Protein AF-A0A059BK47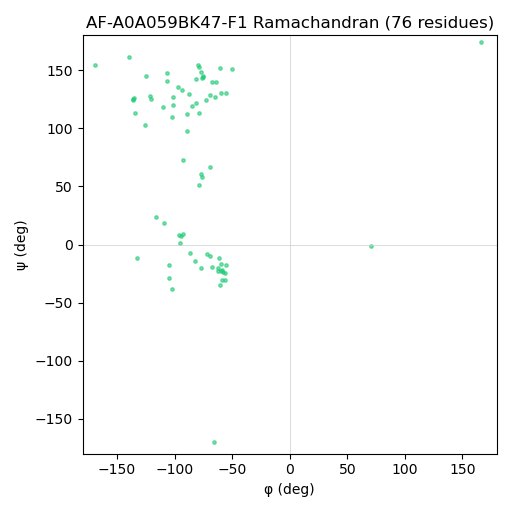-F1 (afdb_monomer)

Solvent-accessible surface area (backbone atoms only — not comparable to full-atom values): 4213 Å² total; per-residue (Å²): 121,80,46,63,52,58,61,70,62,23,70,44,38,77,42,37,73,48,76,39,64,66,36,52,48,40,29,51,37,70,36,52,32,46,25,53,47,30,41,36,41,35,40,38,30,28,82,91,40,64,26,36,38,42,86,29,61,84,59,26,39,92,75,46,46,74,42,69,42,82,35,67,44,77,49,76,84,129

InterPro domains:
  IPR032675 Leucine-rich repeat domain superfamily [G3DSA:3.80.10.10] (1-77)
  IPR055414 Disease resistance R13L4/SHOC-2-like, LRR domain [PF23598] (6-68)

Sequence (78 aa):
MRGNLTKSMGDLVHLRYLSLVGSAFEGLPQSMGNLICMDVLDLQGNLH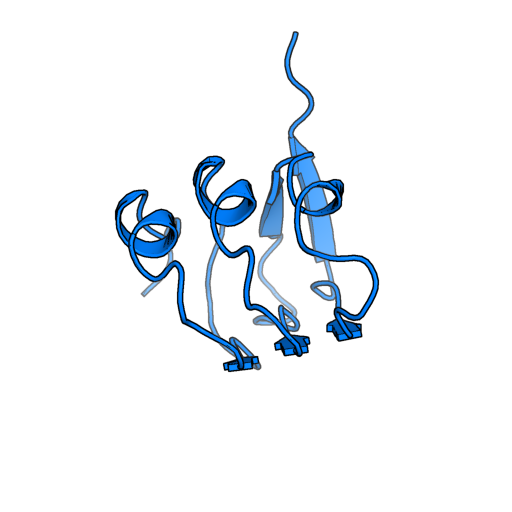VRVTVPNVLWKIRRSMHLHLPFNFAIKEKF

Secondary structure (DSSP, 8-state):
---BPPGGGGG-TT--EEE-TT----B--GGGGG-TT-SEEE----TTS-EEEETTGGGS-TT-EEEPPSSEEEE---

Radius of gyration: 11.57 Å; Cα contacts (8 Å, |Δi|>4): 179; chains: 1; bounding box: 26×29×32 Å

pLDDT: mean 89.1, std 10.18, range [43.19, 96.31]

Mean predicted aligned error: 4.08 Å

Organism: Eucalyptus grandis (NCBI:txid71139)

Structure (mmCIF, N/CA/C/O backbone):
data_AF-A0A059BK47-F1
#
_entry.id   AF-A0A059BK47-F1
#
loop_
_atom_site.group_PDB
_atom_site.id
_atom_site.type_symbol
_atom_site.label_atom_id
_atom_site.label_alt_id
_atom_site.label_comp_id
_atom_site.label_asym_id
_atom_site.label_entity_id
_atom_site.label_seq_id
_atom_site.pdbx_PDB_ins_code
_atom_site.Cartn_x
_atom_site.Cartn_y
_atom_site.Cartn_z
_atom_site.occupancy
_atom_site.B_iso_or_equiv
_atom_site.auth_seq_id
_atom_site.auth_comp_id
_atom_site.auth_asym_id
_atom_site.auth_atom_id
_atom_site.pdbx_PDB_model_num
ATOM 1 N N . MET A 1 1 ? 0.586 -7.494 -16.152 1.00 48.53 1 MET A N 1
ATOM 2 C CA . MET A 1 1 ? 0.450 -6.025 -16.277 1.00 48.53 1 MET A CA 1
ATOM 3 C C . MET A 1 1 ? 1.443 -5.394 -15.318 1.00 48.53 1 MET A C 1
ATOM 5 O O . MET A 1 1 ? 1.492 -5.862 -14.191 1.00 48.53 1 MET A O 1
ATOM 9 N N . ARG A 1 2 ? 2.255 -4.429 -15.767 1.00 64.25 2 ARG A N 1
ATOM 10 C CA . ARG A 1 2 ? 3.131 -3.615 -14.907 1.00 64.25 2 ARG A CA 1
ATOM 11 C C . ARG A 1 2 ? 2.424 -2.298 -14.610 1.00 64.25 2 ARG A C 1
ATOM 13 O O . ARG A 1 2 ? 1.823 -1.726 -15.516 1.00 64.25 2 ARG A O 1
ATOM 20 N N . GLY A 1 3 ? 2.450 -1.858 -13.359 1.00 80.25 3 GLY A N 1
ATOM 21 C CA . GLY A 1 3 ? 1.841 -0.592 -12.971 1.00 80.25 3 GLY A CA 1
ATOM 22 C C . GLY A 1 3 ? 1.681 -0.430 -11.466 1.00 80.25 3 GLY A C 1
ATOM 23 O O . GLY A 1 3 ? 1.953 -1.341 -10.679 1.00 80.25 3 GLY A O 1
ATOM 24 N N . ASN A 1 4 ? 1.241 0.762 -11.076 1.00 86.50 4 ASN A N 1
ATOM 25 C CA . ASN A 1 4 ? 0.954 1.090 -9.688 1.00 86.50 4 ASN A CA 1
ATOM 26 C C . ASN A 1 4 ? -0.426 0.580 -9.288 1.00 86.50 4 ASN A C 1
ATOM 28 O O . ASN A 1 4 ? -1.392 0.687 -10.045 1.00 86.50 4 ASN A O 1
ATOM 32 N N . LEU A 1 5 ? -0.520 0.104 -8.054 1.00 89.94 5 LEU A N 1
ATOM 33 C CA . LEU A 1 5 ? -1.797 -0.164 -7.421 1.00 89.94 5 LEU A CA 1
ATOM 34 C C . LEU A 1 5 ? -2.596 1.139 -7.243 1.00 89.94 5 LEU A C 1
ATOM 36 O O . LEU A 1 5 ? -2.049 2.203 -6.932 1.00 89.94 5 LEU A O 1
ATOM 40 N N . THR A 1 6 ? -3.905 1.064 -7.479 1.00 92.62 6 THR A N 1
ATOM 41 C CA . THR A 1 6 ? -4.784 2.236 -7.561 1.00 92.62 6 THR A CA 1
ATOM 42 C C . THR A 1 6 ? -5.162 2.775 -6.187 1.00 92.62 6 THR A C 1
ATOM 44 O O . THR A 1 6 ? -5.266 2.038 -5.209 1.00 92.62 6 THR A O 1
ATOM 47 N N . LYS A 1 7 ? -5.456 4.081 -6.111 1.00 92.50 7 LYS A N 1
ATOM 48 C CA . LYS A 1 7 ? -5.873 4.731 -4.855 1.00 92.50 7 LYS A CA 1
ATOM 49 C C . LYS A 1 7 ? -7.110 4.080 -4.217 1.00 92.50 7 LYS A C 1
ATOM 51 O O . LYS A 1 7 ? -7.176 4.054 -2.990 1.00 92.50 7 LYS A O 1
ATOM 56 N N . SER A 1 8 ? -8.012 3.513 -5.020 1.00 94.50 8 SER A N 1
ATOM 57 C CA . SER A 1 8 ? -9.219 2.812 -4.560 1.00 94.50 8 SER A CA 1
ATOM 58 C C . SER A 1 8 ? -8.943 1.603 -3.663 1.00 94.50 8 SER A C 1
ATOM 60 O O . SER A 1 8 ? -9.821 1.176 -2.925 1.00 94.50 8 SER A O 1
ATOM 62 N N . MET A 1 9 ? -7.716 1.066 -3.642 1.00 90.69 9 MET A N 1
ATOM 63 C CA . MET A 1 9 ? -7.365 0.023 -2.674 1.00 90.69 9 MET A CA 1
ATOM 64 C C . MET A 1 9 ? -7.532 0.482 -1.226 1.00 90.69 9 MET A C 1
ATOM 66 O O . MET A 1 9 ? -7.862 -0.334 -0.377 1.00 90.69 9 MET A O 1
ATOM 70 N N . GLY A 1 10 ? -7.343 1.773 -0.940 1.00 92.06 10 GLY A N 1
ATOM 71 C CA . GLY A 1 10 ? -7.550 2.316 0.403 1.00 92.06 10 GLY A CA 1
ATOM 72 C C . GLY A 1 10 ? -9.011 2.358 0.851 1.00 92.06 10 GLY A C 1
ATOM 73 O O . GLY A 1 10 ? -9.257 2.608 2.027 1.00 92.06 10 GLY A O 1
ATOM 74 N N . ASP A 1 11 ? -9.963 2.102 -0.050 1.00 96.31 11 ASP A N 1
ATOM 75 C CA . ASP A 1 11 ? -11.392 2.053 0.274 1.00 96.31 11 ASP A CA 1
ATOM 76 C C . ASP A 1 11 ? -11.789 0.687 0.858 1.00 96.31 11 ASP A C 1
ATOM 78 O O . ASP A 1 11 ? -12.843 0.539 1.475 1.00 96.31 11 ASP A O 1
ATOM 82 N N . LEU A 1 12 ? -10.915 -0.319 0.732 1.00 95.00 12 LEU A N 1
ATOM 83 C CA . LEU A 1 12 ? -11.093 -1.658 1.289 1.00 95.00 12 LEU A CA 1
ATOM 84 C C . LEU A 1 12 ? -10.772 -1.678 2.795 1.00 95.00 12 LEU A C 1
ATOM 86 O O . LEU A 1 12 ? -9.989 -2.496 3.269 1.00 95.00 12 LEU A O 1
ATOM 90 N N . VAL A 1 13 ? -11.373 -0.771 3.567 1.00 93.44 13 VAL A N 1
ATOM 91 C CA . VAL A 1 13 ? -11.056 -0.524 4.989 1.00 93.44 13 VAL A CA 1
ATOM 92 C C . VAL A 1 13 ? -11.233 -1.750 5.893 1.00 93.44 13 VAL A C 1
ATOM 94 O O . VAL A 1 13 ? -10.610 -1.828 6.950 1.00 93.44 13 VAL A O 1
ATOM 97 N N . HIS A 1 14 ? -12.044 -2.723 5.467 1.00 95.12 14 HIS A N 1
ATOM 98 C CA . HIS A 1 14 ? -12.287 -3.989 6.166 1.00 95.12 14 HIS A CA 1
ATOM 99 C C . HIS A 1 14 ? -11.414 -5.155 5.677 1.00 95.12 14 HIS A C 1
ATOM 101 O O . HIS A 1 14 ? -11.570 -6.274 6.169 1.00 95.12 14 HIS A O 1
ATOM 107 N N . LEU A 1 15 ? -10.519 -4.928 4.710 1.00 94.62 15 LEU A N 1
ATOM 108 C CA . LEU A 1 15 ? -9.633 -5.961 4.184 1.00 94.62 15 LEU A CA 1
ATOM 109 C C . LEU A 1 15 ? -8.664 -6.425 5.274 1.00 94.62 15 LEU A C 1
ATOM 111 O O . LEU A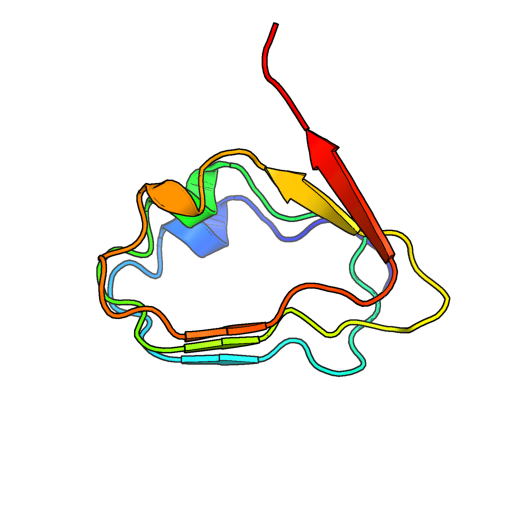 1 15 ? -7.978 -5.607 5.883 1.00 94.62 15 LEU A O 1
ATOM 115 N N . ARG A 1 16 ? -8.622 -7.742 5.495 1.00 94.75 16 ARG A N 1
ATOM 116 C CA . ARG A 1 16 ? -7.785 -8.382 6.523 1.00 94.75 16 ARG A CA 1
ATOM 117 C C . ARG A 1 16 ? -6.563 -9.093 5.958 1.00 94.75 16 ARG A C 1
ATOM 119 O O . ARG A 1 16 ? -5.552 -9.205 6.637 1.00 94.75 16 ARG A O 1
ATOM 126 N N . TYR A 1 17 ? -6.665 -9.577 4.725 1.00 95.44 17 TYR A N 1
ATOM 127 C CA . TYR A 1 17 ? -5.622 -10.352 4.071 1.00 95.44 17 TYR A CA 1
ATOM 128 C C . TYR A 1 17 ? -5.433 -9.850 2.644 1.00 95.44 17 TYR A C 1
ATOM 130 O O . TYR A 1 17 ? -6.388 -9.802 1.866 1.00 95.44 17 TYR A O 1
ATOM 138 N N . LEU A 1 18 ? -4.197 -9.505 2.299 1.00 93.88 18 LEU A N 1
ATOM 139 C CA . LEU A 1 18 ? -3.792 -9.194 0.937 1.00 93.88 18 LEU A CA 1
ATOM 140 C C . LEU A 1 18 ? -2.454 -9.868 0.645 1.00 93.88 18 LEU A C 1
ATOM 142 O O . LEU A 1 18 ? -1.470 -9.613 1.334 1.00 93.88 18 LEU A O 1
ATOM 146 N N . SER A 1 19 ? -2.418 -10.675 -0.413 1.00 95.00 19 SER A N 1
ATOM 147 C CA . SER A 1 19 ? -1.188 -11.253 -0.945 1.00 95.00 19 SER A CA 1
ATOM 148 C C . SER A 1 19 ? -1.006 -10.849 -2.401 1.00 95.00 19 SER A C 1
ATOM 150 O O . SER A 1 19 ? -1.910 -11.008 -3.221 1.00 95.00 19 SER A O 1
ATOM 152 N N . LEU A 1 20 ? 0.171 -10.308 -2.707 1.00 93.12 20 LEU A N 1
ATOM 153 C CA . LEU A 1 20 ? 0.610 -9.924 -4.048 1.00 93.12 20 LEU A CA 1
ATOM 154 C C . LEU A 1 20 ? 1.815 -10.756 -4.500 1.00 93.12 20 LEU A C 1
ATOM 156 O O . LEU A 1 20 ? 2.591 -10.322 -5.357 1.00 93.12 20 LEU A O 1
ATOM 160 N N . VAL A 1 21 ? 1.985 -11.947 -3.920 1.00 94.19 21 VAL A N 1
ATOM 161 C CA . VAL A 1 21 ? 3.131 -12.815 -4.197 1.00 94.19 21 VAL A CA 1
ATOM 162 C C . VAL A 1 21 ? 3.241 -13.098 -5.695 1.00 94.19 21 VAL A C 1
ATOM 164 O O . VAL A 1 21 ? 2.255 -13.419 -6.358 1.00 94.19 21 VAL A O 1
ATOM 167 N N . GLY A 1 22 ? 4.438 -12.917 -6.256 1.00 90.44 22 GLY A N 1
ATOM 168 C CA . GLY A 1 22 ? 4.710 -13.154 -7.680 1.00 90.44 22 GLY A CA 1
ATOM 169 C C . GLY A 1 22 ? 4.076 -12.145 -8.651 1.00 90.44 22 GLY A C 1
ATOM 170 O O . GLY A 1 22 ? 4.316 -12.228 -9.858 1.00 90.44 22 GLY A O 1
ATOM 171 N N . SER A 1 23 ? 3.319 -11.159 -8.157 1.00 92.06 23 SER A N 1
ATOM 172 C CA . SER A 1 23 ? 2.699 -10.125 -8.991 1.00 92.06 23 SER A CA 1
ATOM 173 C C . SER A 1 23 ? 3.716 -9.073 -9.442 1.00 92.06 23 SER A C 1
ATOM 175 O O . SER A 1 23 ? 4.607 -8.676 -8.692 1.00 92.06 23 SER A O 1
ATOM 177 N N . ALA A 1 24 ? 3.576 -8.581 -10.674 1.00 91.56 24 ALA A N 1
ATOM 178 C CA . ALA A 1 24 ? 4.452 -7.555 -11.246 1.00 91.56 24 ALA A CA 1
ATOM 179 C C . ALA A 1 24 ? 3.889 -6.136 -11.028 1.00 91.56 24 ALA A C 1
ATOM 181 O O . ALA A 1 24 ? 3.405 -5.512 -11.970 1.00 91.56 24 ALA A O 1
ATOM 182 N N . PHE A 1 25 ? 3.942 -5.625 -9.796 1.00 92.38 25 PHE A N 1
ATOM 183 C CA . PHE A 1 25 ? 3.518 -4.258 -9.458 1.00 92.38 25 PHE A CA 1
ATOM 184 C C . PHE A 1 25 ? 4.721 -3.355 -9.174 1.00 92.38 25 PHE A C 1
ATOM 186 O O . PHE A 1 25 ? 5.740 -3.812 -8.670 1.00 92.38 25 PHE A O 1
ATOM 193 N N . GLU A 1 26 ? 4.608 -2.069 -9.504 1.00 93.38 26 GLU A N 1
ATOM 194 C CA . GLU A 1 26 ? 5.726 -1.112 -9.409 1.00 93.38 26 GLU A CA 1
ATOM 195 C C . GLU A 1 26 ? 5.607 -0.170 -8.210 1.00 93.38 26 GLU A C 1
ATOM 197 O O . GLU A 1 26 ? 6.592 0.430 -7.776 1.00 93.38 26 GLU A O 1
ATOM 202 N N . GLY A 1 27 ? 4.417 -0.051 -7.626 1.00 92.62 27 GLY A N 1
ATOM 203 C CA . GLY A 1 27 ? 4.208 0.861 -6.518 1.00 92.62 27 GLY A CA 1
ATOM 204 C C . GLY A 1 27 ? 2.882 0.679 -5.808 1.00 92.62 27 GLY A C 1
ATOM 205 O O . GLY A 1 27 ? 1.891 0.211 -6.373 1.00 92.62 27 GLY A O 1
ATOM 206 N N . LEU A 1 28 ? 2.894 1.082 -4.544 1.00 93.44 28 LEU A N 1
ATOM 207 C CA . LEU A 1 28 ? 1.758 1.031 -3.639 1.00 93.44 28 LEU A CA 1
ATOM 208 C C . LEU A 1 28 ? 1.202 2.447 -3.401 1.00 93.44 28 LEU A C 1
ATOM 210 O O . LEU A 1 28 ? 1.972 3.408 -3.275 1.00 93.44 28 LEU A O 1
ATOM 214 N N . PRO A 1 29 ? -0.127 2.619 -3.327 1.00 93.50 29 PRO A N 1
ATOM 215 C CA . PRO A 1 29 ? 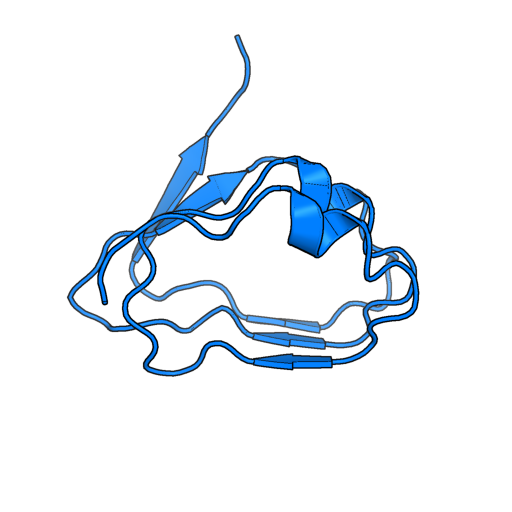-0.733 3.926 -3.148 1.00 93.50 29 PRO A CA 1
ATOM 216 C C . PRO A 1 29 ? -0.621 4.390 -1.693 1.00 93.50 29 PRO A C 1
ATOM 218 O O . PRO A 1 29 ? -0.720 3.611 -0.749 1.00 93.50 29 PRO A O 1
ATOM 221 N N . GLN A 1 30 ? -0.520 5.706 -1.500 1.00 93.69 30 GLN A N 1
ATOM 222 C CA . GLN A 1 30 ? -0.541 6.335 -0.169 1.00 93.69 30 GLN A CA 1
ATOM 223 C C . GLN A 1 30 ? -1.820 6.013 0.629 1.00 93.69 30 GLN A C 1
ATOM 225 O O . GLN A 1 30 ? -1.816 6.067 1.855 1.00 93.69 30 GLN A O 1
ATOM 230 N N . SER A 1 31 ? -2.912 5.659 -0.054 1.00 94.00 31 SER A N 1
ATOM 231 C CA . SER A 1 31 ? -4.176 5.270 0.568 1.00 94.00 31 SER A CA 1
ATOM 232 C C . SER A 1 31 ? -4.135 3.894 1.246 1.00 94.00 31 SER A C 1
ATOM 234 O O . SER A 1 31 ? -5.050 3.587 1.999 1.00 94.00 31 SER A O 1
ATOM 236 N N . MET A 1 32 ? -3.068 3.091 1.092 1.00 92.69 32 MET A N 1
ATOM 237 C CA . MET A 1 32 ? -2.908 1.847 1.872 1.00 92.69 32 MET A CA 1
ATOM 238 C C . MET A 1 32 ? -2.860 2.085 3.383 1.00 92.69 32 MET A C 1
ATOM 240 O O . MET A 1 32 ? -3.196 1.190 4.150 1.00 92.69 32 MET A O 1
ATOM 244 N N . GLY A 1 33 ? -2.508 3.297 3.823 1.00 91.62 33 GLY A N 1
ATOM 245 C CA . GLY A 1 33 ? -2.611 3.674 5.233 1.00 91.62 33 GLY A CA 1
ATOM 246 C C . GLY A 1 33 ? -4.042 3.631 5.794 1.00 91.62 33 GLY A C 1
ATOM 247 O O . GLY A 1 33 ? -4.199 3.706 7.006 1.00 91.62 33 GLY A O 1
ATOM 248 N N . ASN A 1 34 ? -5.069 3.502 4.944 1.00 94.44 34 ASN A N 1
ATOM 249 C CA . ASN A 1 34 ? -6.475 3.390 5.345 1.00 94.44 34 ASN A CA 1
ATOM 250 C C . ASN A 1 34 ? -6.914 1.947 5.650 1.00 94.44 34 ASN A C 1
ATOM 252 O O . ASN A 1 34 ? -8.034 1.740 6.114 1.00 94.44 34 ASN A O 1
ATOM 256 N N . LEU A 1 35 ? -6.066 0.945 5.394 1.00 92.94 35 LEU A N 1
ATOM 257 C CA . LEU A 1 35 ? -6.377 -0.476 5.592 1.00 92.94 35 LEU A CA 1
ATOM 258 C C . LEU A 1 35 ? -6.295 -0.861 7.078 1.00 92.94 35 LEU A C 1
ATOM 260 O O . LEU A 1 35 ? -5.484 -1.681 7.496 1.00 92.94 35 LEU A O 1
ATOM 264 N N . ILE A 1 36 ? -7.126 -0.224 7.901 1.00 90.06 36 ILE A N 1
ATOM 265 C CA . ILE A 1 36 ? -7.059 -0.276 9.367 1.00 90.06 36 ILE A CA 1
ATOM 266 C C . ILE A 1 36 ? -7.391 -1.651 9.964 1.00 90.06 36 ILE A C 1
ATOM 268 O O . ILE A 1 36 ? -7.028 -1.908 11.113 1.00 90.06 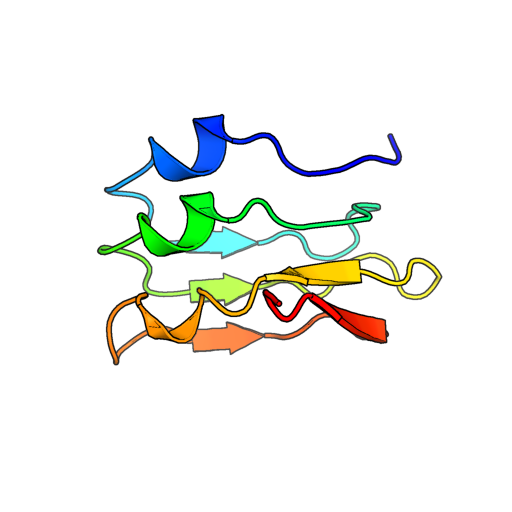36 ILE A O 1
ATOM 272 N N . CYS A 1 37 ? -8.071 -2.521 9.212 1.00 92.38 37 CYS A N 1
ATOM 273 C CA . CYS A 1 37 ? -8.410 -3.886 9.617 1.00 92.38 37 CYS A CA 1
ATOM 274 C C . CYS A 1 37 ? -7.428 -4.950 9.098 1.00 92.38 37 CYS A C 1
ATOM 276 O O . CYS A 1 37 ? -7.727 -6.132 9.227 1.00 92.38 37 CYS A O 1
ATOM 278 N N . MET A 1 38 ? -6.299 -4.564 8.499 1.00 94.31 38 MET A N 1
ATOM 279 C CA . MET A 1 38 ? -5.358 -5.520 7.915 1.00 94.31 38 MET A CA 1
ATOM 280 C C . MET A 1 38 ? -4.639 -6.350 8.989 1.00 94.31 38 MET A C 1
ATOM 282 O O . MET A 1 38 ? -4.017 -5.791 9.894 1.00 94.31 38 MET A O 1
ATOM 286 N N . ASP A 1 39 ? -4.666 -7.670 8.821 1.00 93.81 39 ASP A N 1
ATOM 287 C CA . ASP A 1 39 ? -3.946 -8.644 9.645 1.00 93.81 39 ASP A CA 1
ATOM 288 C C . ASP A 1 39 ? -2.689 -9.153 8.922 1.00 93.81 39 ASP A C 1
ATOM 290 O O . ASP A 1 39 ? -1.642 -9.327 9.541 1.00 93.81 39 ASP A O 1
ATOM 294 N N . VAL A 1 40 ? -2.756 -9.364 7.601 1.00 94.56 40 VAL A N 1
ATOM 295 C CA . VAL A 1 40 ? -1.628 -9.857 6.794 1.00 94.56 40 VAL A CA 1
ATOM 296 C C . VAL A 1 40 ? -1.513 -9.083 5.489 1.00 94.56 40 VAL A C 1
ATOM 298 O O . VAL A 1 40 ? -2.450 -9.043 4.689 1.00 94.56 40 VAL A O 1
ATOM 301 N N . LEU A 1 41 ? -0.328 -8.527 5.252 1.00 94.31 41 LEU A N 1
ATOM 302 C CA . LEU A 1 41 ? 0.039 -7.843 4.024 1.00 94.31 41 LEU A CA 1
ATOM 303 C C . LEU A 1 41 ? 1.315 -8.462 3.446 1.00 94.31 41 LEU A C 1
ATOM 305 O O . LEU A 1 41 ? 2.420 -8.189 3.917 1.00 94.31 41 LEU A O 1
ATOM 309 N N . ASP A 1 42 ? 1.159 -9.284 2.411 1.00 95.50 42 ASP A N 1
ATOM 310 C CA . ASP A 1 42 ? 2.274 -9.906 1.702 1.00 95.50 42 ASP A CA 1
ATOM 311 C C . ASP A 1 42 ? 2.549 -9.200 0.372 1.00 95.50 42 ASP A C 1
ATOM 313 O O . ASP A 1 42 ? 1.760 -9.261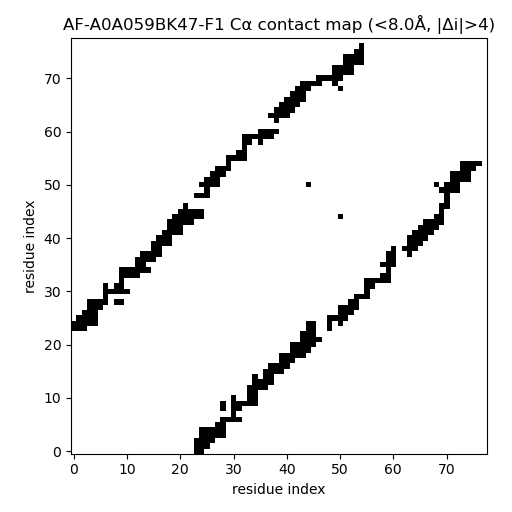 -0.575 1.00 95.50 42 ASP A O 1
ATOM 317 N N . LEU A 1 43 ? 3.681 -8.500 0.318 1.00 94.19 43 LEU A N 1
ATOM 318 C CA . LEU A 1 43 ? 4.116 -7.687 -0.812 1.00 94.19 43 LEU A CA 1
ATOM 319 C C . LEU A 1 43 ? 5.307 -8.302 -1.552 1.00 94.19 43 LEU A C 1
ATOM 321 O O . LEU A 1 43 ? 5.989 -7.579 -2.280 1.00 94.19 43 LEU A O 1
ATO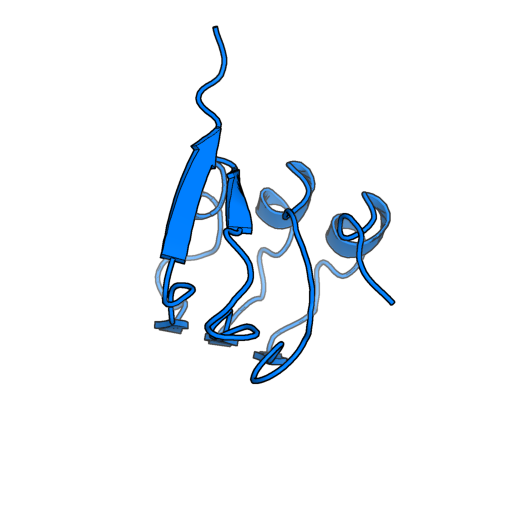M 325 N N . GLN A 1 44 ? 5.579 -9.601 -1.390 1.00 94.31 44 GLN A N 1
ATOM 326 C CA . GLN A 1 44 ? 6.656 -10.316 -2.091 1.00 94.31 44 GLN A CA 1
ATOM 327 C C . GLN A 1 44 ? 6.366 -10.468 -3.595 1.00 94.31 44 GLN A C 1
ATOM 329 O O . GLN A 1 44 ? 6.132 -11.558 -4.117 1.00 94.31 44 GLN A O 1
ATOM 334 N N . GLY A 1 45 ? 6.361 -9.344 -4.308 1.00 88.50 45 GLY A N 1
ATOM 335 C CA . GLY A 1 45 ? 6.120 -9.273 -5.740 1.00 88.50 45 GLY A CA 1
ATOM 336 C C . GLY A 1 45 ? 7.207 -9.954 -6.569 1.00 88.50 45 GLY A C 1
ATOM 337 O O . GLY A 1 45 ? 8.093 -10.649 -6.075 1.00 88.50 45 GLY A O 1
ATOM 338 N N . ASN A 1 46 ? 7.144 -9.746 -7.879 1.00 92.56 46 ASN A N 1
ATOM 339 C CA . ASN A 1 46 ? 8.120 -10.310 -8.799 1.00 92.56 46 ASN A CA 1
ATOM 340 C C . ASN A 1 46 ? 9.553 -9.831 -8.483 1.00 92.56 46 ASN A C 1
ATOM 342 O O . ASN A 1 46 ? 9.805 -8.631 -8.399 1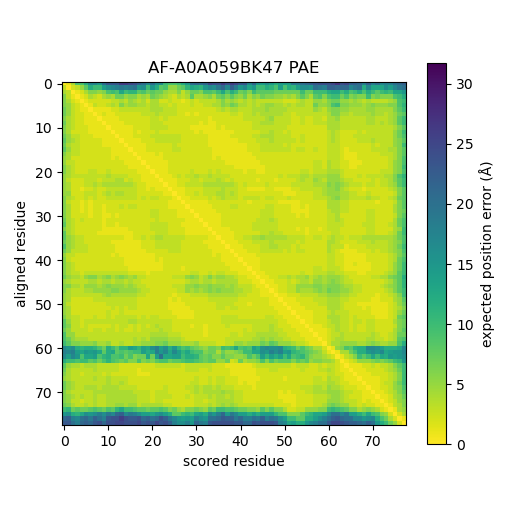.00 92.56 46 ASN A O 1
ATOM 346 N N . LEU A 1 47 ? 10.499 -10.773 -8.401 1.00 90.75 47 LEU A N 1
ATOM 347 C CA . LEU A 1 47 ? 11.915 -10.532 -8.079 1.00 90.75 47 LEU A CA 1
ATOM 348 C C . LEU A 1 47 ? 12.619 -9.527 -9.011 1.00 90.75 47 LEU A C 1
ATOM 350 O O . LEU A 1 47 ? 13.593 -8.896 -8.611 1.00 90.75 47 LEU A O 1
ATOM 354 N N . HIS A 1 48 ? 12.130 -9.363 -10.243 1.00 92.19 48 HIS A N 1
ATOM 355 C CA . HIS A 1 48 ? 12.727 -8.487 -11.256 1.00 92.19 48 HIS A CA 1
ATOM 356 C C . HIS A 1 48 ? 12.100 -7.086 -11.299 1.00 92.19 48 HIS A C 1
ATOM 358 O O . HIS A 1 48 ? 12.372 -6.320 -12.226 1.00 92.19 48 HIS A O 1
ATOM 364 N N . VAL A 1 49 ? 11.221 -6.751 -10.351 1.00 91.50 49 VAL A N 1
ATOM 365 C CA . VAL A 1 49 ? 10.544 -5.452 -10.292 1.00 91.50 49 VAL A CA 1
ATOM 366 C C . VAL A 1 49 ? 10.869 -4.769 -8.970 1.00 91.50 49 VAL A C 1
ATOM 368 O O . VAL A 1 49 ? 10.650 -5.323 -7.897 1.00 91.50 49 VAL A O 1
ATOM 371 N N . ARG A 1 50 ? 11.385 -3.539 -9.051 1.00 93.19 50 ARG A N 1
ATOM 372 C CA . ARG A 1 50 ? 11.585 -2.685 -7.879 1.00 93.19 50 ARG A CA 1
ATOM 373 C C . ARG A 1 50 ? 10.265 -2.014 -7.510 1.00 93.19 50 ARG A C 1
ATOM 375 O O . ARG A 1 50 ? 9.706 -1.277 -8.317 1.00 93.19 50 ARG A O 1
ATOM 382 N N . VAL A 1 51 ? 9.800 -2.238 -6.286 1.00 94.38 51 VAL A N 1
ATOM 383 C CA . VAL A 1 51 ? 8.529 -1.708 -5.781 1.00 94.38 51 VAL A CA 1
ATOM 384 C C . VAL A 1 51 ? 8.736 -0.390 -5.038 1.00 94.38 51 VAL A C 1
ATOM 386 O O . VAL A 1 51 ? 9.572 -0.284 -4.145 1.00 94.38 51 VAL A O 1
ATOM 389 N N . THR A 1 52 ? 7.919 0.616 -5.335 1.00 94.69 52 THR A N 1
ATOM 390 C CA . THR A 1 52 ? 7.862 1.860 -4.561 1.00 94.69 52 THR A CA 1
ATOM 391 C C . THR A 1 52 ? 6.848 1.741 -3.423 1.00 94.69 52 THR A C 1
ATOM 393 O O . THR A 1 52 ? 5.639 1.688 -3.655 1.00 94.69 52 THR A O 1
ATOM 396 N N . VAL A 1 53 ? 7.332 1.733 -2.182 1.00 93.81 53 VAL A N 1
ATOM 397 C CA . VAL A 1 53 ? 6.517 1.601 -0.969 1.00 93.81 53 VAL A CA 1
ATOM 398 C C . VAL A 1 53 ? 6.322 2.979 -0.312 1.00 93.81 53 VAL A C 1
ATOM 400 O O . VAL A 1 53 ? 7.295 3.690 -0.057 1.00 93.81 53 VAL A O 1
ATOM 403 N N . PRO A 1 54 ? 5.080 3.406 -0.033 1.00 92.62 54 PRO A N 1
ATOM 404 C CA . PRO A 1 54 ? 4.795 4.660 0.647 1.00 92.62 54 PRO A CA 1
ATOM 405 C C . PRO A 1 54 ? 5.084 4.553 2.148 1.00 92.62 54 PRO A C 1
A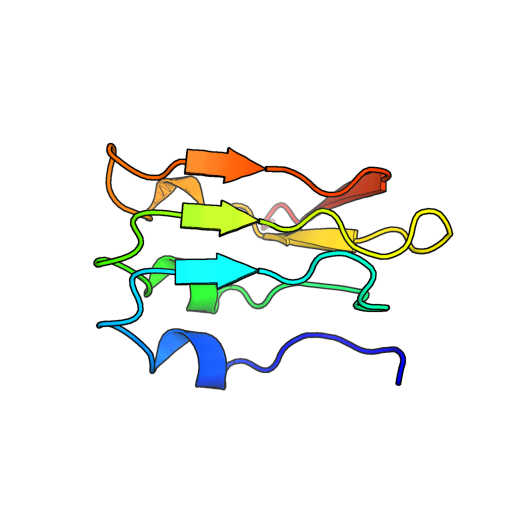TOM 407 O O . PRO A 1 54 ? 4.767 3.544 2.780 1.00 92.62 54 PRO A O 1
ATOM 410 N N . ASN A 1 55 ? 5.585 5.634 2.753 1.00 91.12 55 ASN A N 1
ATOM 411 C CA . ASN A 1 55 ? 5.778 5.724 4.205 1.00 91.12 55 ASN A CA 1
ATOM 412 C C . ASN A 1 55 ? 4.452 5.965 4.971 1.00 91.12 55 ASN A C 1
ATOM 414 O O . ASN A 1 55 ? 4.259 6.970 5.655 1.00 91.12 55 ASN A O 1
ATOM 418 N N . VAL A 1 56 ? 3.493 5.057 4.791 1.00 91.31 56 VAL A N 1
ATOM 419 C CA . VAL A 1 56 ? 2.158 5.080 5.423 1.00 91.31 56 VAL A CA 1
ATOM 420 C C . VAL A 1 56 ? 1.768 3.734 6.019 1.00 91.31 56 VAL A C 1
ATOM 422 O O . VAL A 1 56 ? 0.788 3.677 6.755 1.00 91.31 56 VAL A O 1
ATOM 425 N N . LEU A 1 57 ? 2.513 2.661 5.723 1.00 89.19 57 LEU A N 1
ATOM 426 C CA . LEU A 1 57 ? 2.204 1.320 6.228 1.00 89.19 57 LEU A CA 1
ATOM 427 C C . LEU A 1 57 ? 2.270 1.251 7.761 1.00 89.19 57 LEU A C 1
ATOM 429 O O . LEU A 1 57 ? 1.585 0.433 8.357 1.00 89.19 57 LEU A O 1
ATOM 433 N N . TRP A 1 58 ? 3.001 2.166 8.408 1.00 85.94 58 TRP A N 1
ATOM 434 C CA . TRP A 1 58 ? 3.020 2.319 9.867 1.00 85.94 58 TRP A CA 1
ATOM 435 C C . TRP A 1 58 ? 1.655 2.691 10.474 1.00 85.94 58 TRP A C 1
ATOM 437 O O . TRP A 1 58 ? 1.453 2.499 11.669 1.00 85.94 58 TRP A O 1
ATOM 447 N N . LYS A 1 59 ? 0.723 3.238 9.676 1.00 87.12 59 LYS A N 1
ATOM 448 C CA . LYS A 1 59 ? -0.646 3.569 10.113 1.00 87.12 59 LYS A CA 1
ATOM 449 C C . LYS A 1 59 ? -1.547 2.344 10.213 1.00 87.12 59 LYS A C 1
ATOM 451 O O . LYS A 1 59 ? -2.589 2.403 10.865 1.00 87.12 59 LYS A O 1
ATOM 456 N N . ILE A 1 60 ? -1.169 1.262 9.540 1.00 85.81 60 ILE A N 1
ATOM 457 C CA . ILE A 1 60 ? -1.883 -0.003 9.617 1.00 85.81 60 ILE A CA 1
ATOM 458 C C . ILE A 1 60 ? -1.687 -0.554 11.036 1.00 85.81 60 ILE A C 1
ATOM 460 O O . ILE A 1 60 ? -0.626 -0.383 11.637 1.00 85.81 60 ILE A O 1
ATOM 464 N N . ARG A 1 61 ? -2.746 -1.129 11.620 1.00 78.19 61 ARG A N 1
ATOM 465 C CA . ARG A 1 61 ? -2.783 -1.546 13.031 1.00 78.19 61 ARG A CA 1
ATOM 466 C C . ARG A 1 61 ? -1.569 -2.404 13.418 1.00 78.19 61 ARG A C 1
ATOM 468 O O . ARG A 1 61 ? -1.042 -3.178 12.627 1.00 78.19 61 ARG A O 1
ATOM 475 N N . ARG A 1 62 ? -1.194 -2.324 14.700 1.00 66.62 62 ARG A N 1
ATOM 476 C CA . ARG A 1 62 ? -0.016 -2.985 15.298 1.00 66.62 62 ARG A CA 1
ATOM 477 C C . ARG A 1 62 ? 0.069 -4.510 15.115 1.00 66.62 62 ARG A C 1
ATOM 479 O O . ARG A 1 62 ? 1.149 -5.047 15.314 1.00 66.62 62 ARG A O 1
ATOM 486 N N . SER A 1 63 ? -1.025 -5.190 14.772 1.00 70.56 63 SER A N 1
ATOM 487 C CA . SER A 1 63 ? -1.063 -6.652 14.608 1.00 70.56 63 SER A CA 1
ATOM 488 C C . SER A 1 63 ? -0.800 -7.126 13.172 1.00 70.56 63 SER A C 1
ATOM 490 O O . SER A 1 63 ? -0.992 -8.303 12.890 1.00 70.56 63 SER A O 1
ATOM 492 N N . MET A 1 64 ? -0.380 -6.239 12.262 1.00 84.44 64 MET A N 1
ATOM 493 C CA . MET A 1 64 ? -0.129 -6.609 10.871 1.00 84.44 64 MET A CA 1
ATOM 494 C C . MET A 1 64 ? 1.153 -7.439 10.719 1.00 84.44 64 MET A C 1
ATOM 496 O O . MET A 1 64 ? 2.253 -6.977 11.029 1.00 84.44 64 MET A O 1
ATOM 500 N N . HIS A 1 65 ? 1.023 -8.620 10.121 1.00 92.31 65 HIS A N 1
ATOM 501 C CA . HIS A 1 65 ? 2.137 -9.361 9.542 1.00 92.31 65 HIS A CA 1
ATOM 502 C C . HIS A 1 65 ? 2.481 -8.768 8.174 1.00 92.31 65 HIS A C 1
ATOM 504 O O . HIS A 1 65 ? 1.681 -8.840 7.241 1.00 92.31 65 HIS A O 1
ATOM 510 N N . LEU A 1 66 ? 3.663 -8.160 8.063 1.00 91.94 66 LEU A N 1
ATOM 511 C CA . LEU A 1 66 ? 4.138 -7.515 6.841 1.00 91.94 66 LEU A CA 1
ATOM 512 C C . LEU A 1 66 ? 5.287 -8.309 6.222 1.00 91.94 66 LEU A C 1
ATOM 514 O O . LEU A 1 66 ? 6.364 -8.396 6.812 1.00 91.94 66 LEU A O 1
ATOM 518 N N . HIS A 1 67 ? 5.089 -8.800 5.001 1.00 94.25 67 HIS A N 1
ATOM 519 C CA . HIS A 1 67 ? 6.181 -9.282 4.160 1.00 94.25 67 HIS A CA 1
ATOM 520 C C . HIS A 1 67 ? 6.516 -8.215 3.122 1.00 94.25 67 HIS A C 1
ATOM 522 O O . HIS A 1 67 ? 5.659 -7.800 2.340 1.00 94.25 67 HIS A O 1
ATOM 528 N N . LEU A 1 68 ? 7.757 -7.732 3.143 1.00 92.69 68 LEU A N 1
ATOM 529 C CA . LEU A 1 68 ? 8.223 -6.692 2.230 1.00 92.69 68 LEU A CA 1
ATOM 530 C C . LEU A 1 68 ? 8.563 -7.276 0.848 1.00 92.69 68 LEU A C 1
ATOM 532 O O . LEU A 1 68 ? 8.922 -8.451 0.751 1.00 92.69 68 LEU A O 1
ATOM 536 N N . PRO A 1 69 ? 8.499 -6.465 -0.223 1.00 93.44 69 PRO A N 1
ATOM 537 C CA . PRO A 1 69 ? 8.993 -6.881 -1.529 1.00 93.44 69 PRO A CA 1
ATOM 538 C C . PRO A 1 69 ? 10.488 -7.206 -1.487 1.00 93.44 69 PRO A C 1
ATOM 540 O O . PRO A 1 69 ? 11.241 -6.589 -0.737 1.00 93.44 69 PRO A O 1
ATOM 543 N N . PHE A 1 70 ? 10.940 -8.104 -2.364 1.00 91.25 70 PHE A N 1
ATOM 544 C CA . PHE A 1 70 ? 12.358 -8.469 -2.468 1.00 91.25 70 PHE A CA 1
ATOM 545 C C . PHE A 1 70 ? 13.271 -7.288 -2.830 1.00 91.25 70 PHE A C 1
ATOM 547 O O . PHE A 1 70 ? 14.406 -7.215 -2.369 1.00 91.25 70 PHE A O 1
ATOM 554 N N . ASN A 1 71 ? 12.781 -6.357 -3.652 1.00 92.44 71 ASN A N 1
ATOM 555 C CA . ASN A 1 71 ? 13.491 -5.143 -4.037 1.00 92.44 71 ASN A CA 1
ATOM 556 C C . ASN A 1 71 ? 12.528 -3.958 -3.937 1.00 92.44 71 ASN A C 1
ATOM 558 O O . ASN A 1 71 ? 11.551 -3.888 -4.686 1.00 92.44 71 ASN A O 1
ATOM 562 N N . PHE A 1 72 ? 12.775 -3.033 -3.006 1.00 93.56 72 PHE A N 1
ATOM 563 C CA . PHE A 1 72 ? 11.901 -1.881 -2.810 1.00 93.56 72 PHE A CA 1
ATOM 564 C C . PHE A 1 72 ? 12.650 -0.578 -2.532 1.00 93.56 72 PHE A C 1
ATOM 566 O O . PHE A 1 72 ? 13.825 -0.548 -2.174 1.00 93.56 72 PHE A O 1
ATOM 573 N N . ALA A 1 73 ? 11.934 0.524 -2.729 1.00 94.06 73 ALA A N 1
ATOM 574 C CA . ALA A 1 73 ? 12.326 1.871 -2.349 1.00 94.06 73 ALA A CA 1
ATOM 575 C C . ALA A 1 73 ? 11.237 2.479 -1.471 1.00 94.06 73 ALA A C 1
ATOM 577 O O . ALA A 1 73 ? 10.054 2.257 -1.731 1.00 94.06 73 ALA A O 1
ATOM 578 N N . ILE A 1 74 ? 11.613 3.293 -0.488 1.00 91.44 74 ILE A N 1
ATOM 579 C CA . ILE A 1 74 ? 10.642 4.097 0.253 1.00 91.44 74 ILE A CA 1
ATOM 580 C C . ILE A 1 74 ? 10.436 5.420 -0.480 1.00 91.44 74 ILE A C 1
ATOM 582 O O . ILE A 1 74 ? 11.394 6.115 -0.812 1.00 91.44 74 ILE A O 1
ATOM 586 N N . LYS A 1 75 ? 9.175 5.779 -0.729 1.00 83.38 75 LYS A N 1
ATOM 587 C CA . LYS A 1 75 ? 8.814 7.125 -1.177 1.00 83.38 75 LYS A CA 1
ATOM 588 C C . LYS A 1 75 ? 8.557 7.996 0.047 1.00 83.38 75 LYS A C 1
ATOM 590 O O . LYS A 1 75 ? 7.463 7.952 0.618 1.00 83.38 75 LYS A O 1
ATOM 595 N N . GLU A 1 76 ? 9.566 8.762 0.444 1.00 70.75 76 GLU A N 1
ATOM 596 C CA . GLU A 1 76 ? 9.420 9.811 1.454 1.00 70.75 76 GLU A CA 1
ATOM 597 C C . GLU A 1 76 ? 8.699 11.027 0.856 1.00 70.75 76 GLU A C 1
ATOM 599 O O . GLU A 1 76 ? 8.818 11.322 -0.336 1.00 70.75 76 GLU A O 1
ATOM 604 N N . LYS A 1 77 ? 7.882 11.696 1.674 1.00 55.62 77 LYS A N 1
ATOM 605 C CA . LYS A 1 77 ? 7.342 13.015 1.342 1.00 55.62 77 LYS A CA 1
ATOM 606 C C . LYS A 1 77 ? 8.382 14.050 1.766 1.00 55.62 77 LYS A C 1
ATOM 608 O O . LYS A 1 77 ? 8.666 14.130 2.958 1.00 55.62 77 LYS A O 1
ATOM 613 N N . PHE A 1 78 ? 8.881 14.828 0.812 1.00 43.19 78 PHE A N 1
ATOM 614 C CA . PHE A 1 78 ? 9.167 16.239 1.058 1.00 43.19 78 PHE A CA 1
ATOM 615 C C . PHE A 1 78 ? 7.897 17.019 0.710 1.00 43.19 78 PHE A C 1
ATOM 617 O O . PHE A 1 78 ? 7.256 16.650 -0.307 1.00 43.19 78 PHE A O 1
#

Foldseek 3Di:
DEEEDDLCVLVPLQDADDAQAQPRYAEYDLSVLSVQNYQEDHPQYNLPHEYEYEPRCVSHDPNYDYHHYPHYDYDDDD

Nearest PDB structures (foldseek):
  7drc-assembly1_C  TM=7.983E-01  e=2.758E-02  Nicotiana benthamiana
  7txh-assembly2_E  TM=7.475E-01  e=1.042E-01  Homo sapiens
  4u08-assembly2_B  TM=8.236E-01  e=4.761E-01  Leptospira interrogans serovar Copenhageni str. Fiocruz L1-130
  6lx0-assembly1_A  TM=7.814E-01  e=3.696E-01  Leptospira santarosai serovar Shermani str. LT 821
  5zsu-assembly1_A  TM=7.315E-01  e=3.180E+00  Homo sapiens